Protein AF-A0A9X1B2W7-F1 (afdb_monomer_lite)

Organism: NCBI:txid1064514

Radius of gyration: 13.28 Å; chains: 1; bounding box: 44×20×36 Å

Sequence (86 aa):
MKGFPSGAITITVKPGDTGNCAISPCRVLFEMPPGTADYQVLGNQVDFGRYPAGKTVNLGNFYEPIAIEVVGAKVPKTYVYIPVDW

Secondary structure (DSSP, 8-state):
--PPPTTSSEEEE-TT-EEE-SSSSEEEEEEPPS-SSEEEEEETTEEEEEEETT-EEEEEEESS-EEEEETTS-PPPEEEE-----

Structure (mmCIF, N/CA/C/O backbone):
data_AF-A0A9X1B2W7-F1
#
_entry.id   AF-A0A9X1B2W7-F1
#
loop_
_atom_site.group_PDB
_atom_site.id
_atom_site.type_symbol
_atom_site.label_atom_id
_atom_site.label_alt_id
_atom_site.label_comp_id
_atom_site.label_asym_id
_atom_site.label_entity_id
_atom_site.label_seq_id
_atom_site.pdbx_PDB_ins_code
_atom_site.Cartn_x
_atom_site.Cartn_y
_atom_site.Cartn_z
_atom_site.occupancy
_atom_site.B_iso_or_equiv
_atom_site.auth_seq_id
_atom_site.auth_comp_id
_atom_site.auth_asym_id
_atom_site.auth_atom_id
_atom_site.pdbx_PDB_model_num
ATOM 1 N N . MET A 1 1 ? 30.742 -4.974 -11.476 1.00 34.94 1 MET A N 1
ATOM 2 C CA . MET A 1 1 ? 29.629 -5.029 -10.503 1.00 34.94 1 MET A CA 1
ATOM 3 C C . MET A 1 1 ? 29.360 -3.614 -10.006 1.00 34.94 1 MET A C 1
ATOM 5 O O . MET A 1 1 ? 30.128 -3.121 -9.192 1.00 34.94 1 MET A O 1
ATOM 9 N N . LYS A 1 2 ? 28.354 -2.912 -10.547 1.00 39.34 2 LYS A N 1
ATOM 10 C CA . LYS A 1 2 ? 27.917 -1.623 -9.984 1.00 39.34 2 LYS A CA 1
ATOM 11 C C . LYS A 1 2 ? 26.935 -1.930 -8.855 1.00 39.34 2 LYS A C 1
ATOM 13 O O . LYS A 1 2 ? 25.848 -2.428 -9.120 1.00 39.34 2 LYS A O 1
ATOM 18 N N . GLY A 1 3 ? 27.344 -1.687 -7.614 1.00 43.12 3 GLY A N 1
ATOM 19 C CA . GLY A 1 3 ? 26.418 -1.661 -6.487 1.00 43.12 3 GLY A CA 1
ATOM 20 C C . GLY A 1 3 ? 25.496 -0.457 -6.644 1.00 43.12 3 GLY A C 1
ATOM 21 O O . GLY A 1 3 ? 25.974 0.676 -6.682 1.00 43.12 3 GLY A O 1
ATOM 22 N N . PHE A 1 4 ? 24.196 -0.700 -6.782 1.00 49.72 4 PHE A N 1
ATOM 23 C CA . PHE A 1 4 ? 23.193 0.355 -6.704 1.00 49.72 4 PHE A CA 1
ATOM 24 C C . PHE A 1 4 ? 22.935 0.646 -5.219 1.00 49.72 4 PHE A C 1
ATOM 26 O O . PHE A 1 4 ? 22.587 -0.279 -4.481 1.00 49.72 4 PHE A O 1
ATOM 33 N N . PRO A 1 5 ? 23.153 1.885 -4.744 1.00 44.44 5 PRO A N 1
ATOM 34 C CA . PRO A 1 5 ? 22.905 2.237 -3.356 1.00 44.44 5 PRO A CA 1
ATOM 35 C C . PRO A 1 5 ? 21.417 2.054 -3.040 1.00 44.44 5 PRO A C 1
ATOM 37 O O . PRO A 1 5 ? 20.537 2.455 -3.800 1.00 44.44 5 PRO A O 1
ATOM 40 N N . SER A 1 6 ? 21.156 1.430 -1.898 1.00 45.41 6 SER A N 1
ATOM 41 C CA . SER A 1 6 ? 19.889 0.910 -1.373 1.00 45.41 6 SER A CA 1
ATOM 42 C C . SER A 1 6 ? 18.801 1.957 -1.052 1.00 45.41 6 SER A C 1
ATOM 44 O O . SER A 1 6 ? 18.002 1.741 -0.148 1.00 45.41 6 SER A O 1
ATOM 46 N N . GLY A 1 7 ? 18.757 3.092 -1.757 1.00 44.62 7 GLY A N 1
ATOM 47 C CA . GLY A 1 7 ? 17.800 4.185 -1.521 1.00 44.62 7 GLY A CA 1
ATOM 48 C C . GLY A 1 7 ? 16.641 4.284 -2.522 1.00 44.62 7 GLY A C 1
ATOM 49 O O . GLY A 1 7 ? 15.652 4.940 -2.225 1.00 44.62 7 GLY A O 1
ATOM 50 N N . ALA A 1 8 ? 16.730 3.633 -3.688 1.00 57.03 8 ALA A N 1
ATOM 51 C CA . ALA A 1 8 ? 15.746 3.744 -4.779 1.00 57.03 8 ALA A CA 1
ATOM 52 C C . ALA A 1 8 ? 14.744 2.570 -4.861 1.00 57.03 8 ALA A C 1
ATOM 54 O O . ALA A 1 8 ? 13.888 2.549 -5.741 1.00 57.03 8 ALA A O 1
ATOM 55 N N . ILE A 1 9 ? 14.871 1.586 -3.964 1.00 80.19 9 ILE A N 1
ATOM 56 C CA . ILE A 1 9 ? 14.203 0.274 -4.055 1.00 80.19 9 ILE A CA 1
ATOM 57 C C . ILE A 1 9 ? 12.989 0.193 -3.122 1.00 80.19 9 ILE A C 1
ATOM 59 O O . ILE A 1 9 ? 12.284 -0.802 -3.134 1.00 80.19 9 ILE A O 1
ATOM 63 N N . THR A 1 10 ? 12.726 1.174 -2.255 1.00 91.94 10 THR A N 1
ATOM 64 C CA . THR A 1 10 ? 11.599 1.103 -1.309 1.00 91.94 10 THR A CA 1
ATOM 65 C C . THR A 1 10 ? 10.851 2.417 -1.244 1.00 91.94 10 THR A C 1
ATOM 67 O O . THR A 1 10 ? 11.465 3.471 -1.110 1.00 91.94 10 THR A O 1
ATOM 70 N N . ILE A 1 11 ? 9.526 2.338 -1.282 1.00 94.56 11 ILE A N 1
ATOM 71 C CA . ILE A 1 11 ? 8.636 3.466 -1.049 1.00 94.56 11 ILE A CA 1
ATOM 72 C C . ILE A 1 11 ? 7.648 3.125 0.061 1.00 94.56 11 ILE A C 1
ATOM 74 O O . ILE A 1 11 ? 7.181 1.990 0.158 1.00 94.56 11 ILE A O 1
ATOM 78 N N . THR A 1 12 ? 7.330 4.118 0.884 1.00 96.94 12 THR A N 1
ATOM 79 C CA . THR A 1 12 ? 6.220 4.055 1.834 1.00 96.94 12 THR A CA 1
ATOM 80 C C . THR A 1 12 ? 5.139 5.012 1.364 1.00 96.94 12 THR A C 1
ATOM 82 O O . THR A 1 12 ? 5.433 6.172 1.084 1.00 96.94 12 THR A O 1
ATOM 85 N N . VAL A 1 13 ? 3.906 4.529 1.273 1.00 97.69 13 VAL A N 1
ATOM 86 C CA . VAL A 1 13 ? 2.731 5.319 0.884 1.00 97.69 13 VAL A CA 1
ATOM 87 C C . VAL A 1 13 ? 1.570 5.038 1.834 1.00 97.69 13 VAL A C 1
ATOM 89 O O . VAL A 1 13 ? 1.533 3.998 2.493 1.00 97.69 13 VAL A O 1
ATOM 92 N N . LYS A 1 14 ? 0.599 5.945 1.894 1.00 98.38 14 LYS A N 1
ATOM 93 C CA . LYS A 1 14 ? -0.644 5.783 2.665 1.00 98.38 14 LYS A CA 1
ATOM 94 C C . LYS A 1 14 ? -1.879 6.009 1.779 1.00 98.38 14 LYS A C 1
ATOM 96 O O . LYS A 1 14 ? -1.723 6.368 0.607 1.00 98.38 14 LYS A O 1
ATOM 101 N N . PRO A 1 15 ? -3.110 5.786 2.280 1.00 98.38 15 PRO A N 1
ATOM 102 C CA . PRO A 1 15 ? -4.323 5.984 1.497 1.00 98.38 15 PRO A CA 1
ATOM 103 C C . PRO A 1 15 ? -4.399 7.370 0.847 1.00 98.38 15 PRO A C 1
ATOM 105 O O . PRO A 1 15 ? -4.307 8.387 1.533 1.00 98.38 15 PRO A O 1
ATOM 108 N N . GLY A 1 16 ? -4.593 7.397 -0.473 1.00 98.00 16 GLY A N 1
ATOM 109 C CA . GLY A 1 16 ? -4.701 8.619 -1.278 1.00 98.00 16 GLY A CA 1
ATOM 110 C C . GLY A 1 16 ? -3.384 9.173 -1.813 1.00 98.00 16 GLY A C 1
ATOM 111 O O . GLY A 1 16 ? -3.413 10.079 -2.645 1.00 98.00 16 GLY A O 1
ATOM 112 N N . ASP A 1 17 ? -2.242 8.630 -1.391 1.00 98.31 17 ASP A N 1
ATOM 113 C CA . ASP A 1 17 ? -0.955 9.036 -1.945 1.00 98.31 17 ASP A CA 1
ATOM 114 C C . ASP A 1 17 ? -0.803 8.608 -3.412 1.00 98.31 17 ASP A C 1
ATOM 116 O O . ASP A 1 17 ? -1.401 7.644 -3.904 1.00 98.31 17 ASP A O 1
ATOM 120 N N . THR A 1 18 ? 0.086 9.315 -4.105 1.00 97.31 18 THR A N 1
ATOM 121 C CA . THR A 1 18 ? 0.680 8.862 -5.361 1.00 97.31 18 THR A CA 1
ATOM 122 C C . THR A 1 18 ? 2.194 8.822 -5.193 1.00 97.31 18 THR A C 1
ATOM 124 O O . THR A 1 18 ? 2.834 9.858 -5.021 1.00 97.31 18 THR A O 1
ATOM 127 N N . GLY A 1 19 ? 2.760 7.619 -5.213 1.00 93.19 19 GLY A N 1
ATOM 128 C CA . GLY A 1 19 ? 4.190 7.366 -5.093 1.00 93.19 19 GLY A CA 1
ATOM 129 C C . GLY A 1 19 ? 4.849 7.100 -6.445 1.00 93.19 19 GLY A C 1
ATOM 130 O O . GLY A 1 19 ? 4.219 6.571 -7.357 1.00 93.19 19 GLY A O 1
ATOM 131 N N . ASN A 1 20 ? 6.132 7.436 -6.568 1.00 93.94 20 ASN A N 1
ATOM 132 C CA . ASN A 1 20 ? 6.943 7.128 -7.746 1.00 93.94 20 ASN A CA 1
ATOM 133 C C . ASN A 1 20 ? 8.236 6.451 -7.291 1.00 93.94 20 ASN A C 1
ATOM 135 O O . ASN A 1 20 ? 9.004 7.040 -6.530 1.00 93.94 20 ASN A O 1
ATOM 139 N N . CYS A 1 21 ? 8.478 5.228 -7.750 1.00 90.94 21 CYS A N 1
ATOM 140 C CA . CYS A 1 21 ? 9.763 4.567 -7.570 1.00 90.94 21 CYS A CA 1
ATOM 141 C C . CYS A 1 21 ? 10.736 5.000 -8.668 1.00 90.94 21 CYS A C 1
ATOM 143 O O . CYS A 1 21 ? 10.335 5.293 -9.792 1.00 90.94 21 CYS A O 1
ATOM 145 N N . ALA A 1 22 ? 12.027 5.042 -8.344 1.00 87.06 22 ALA A N 1
ATOM 146 C CA . ALA A 1 22 ? 13.053 5.438 -9.307 1.00 87.06 22 ALA A CA 1
ATOM 147 C C . ALA A 1 22 ? 13.573 4.263 -10.152 1.00 87.06 22 ALA A C 1
ATOM 149 O O . ALA A 1 22 ? 14.099 4.500 -11.235 1.00 87.06 22 ALA A O 1
ATOM 150 N N . ILE A 1 23 ? 13.438 3.022 -9.667 1.00 86.31 23 ILE A N 1
ATOM 151 C CA . ILE A 1 23 ? 13.860 1.791 -10.354 1.00 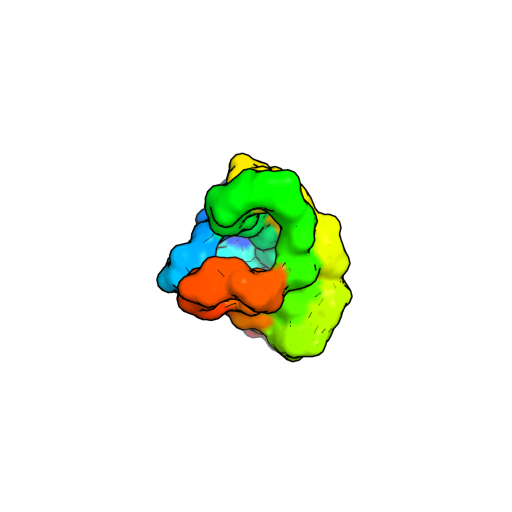86.31 23 ILE A CA 1
ATOM 152 C C . ILE A 1 23 ? 12.894 0.633 -10.064 1.00 86.31 23 ILE A C 1
ATOM 154 O O . ILE A 1 23 ? 12.069 0.719 -9.150 1.00 86.31 23 ILE A O 1
ATOM 158 N N . SER A 1 24 ? 13.039 -0.450 -10.828 1.00 88.56 24 SER A N 1
ATOM 159 C CA . SER A 1 24 ? 12.313 -1.713 -10.681 1.00 88.56 24 SER A CA 1
ATOM 160 C C . SER A 1 24 ? 13.275 -2.871 -10.338 1.00 88.56 24 SER A C 1
ATOM 162 O O . SER A 1 24 ? 14.404 -2.883 -10.834 1.00 88.56 24 SER A O 1
ATOM 164 N N . PRO A 1 25 ? 12.891 -3.834 -9.472 1.00 90.50 25 PRO A N 1
ATOM 165 C CA . PRO A 1 25 ? 11.642 -3.876 -8.716 1.00 90.50 25 PRO A CA 1
ATOM 166 C C . PRO A 1 25 ? 11.620 -2.864 -7.565 1.00 90.50 25 PRO A C 1
ATOM 168 O O . PRO A 1 25 ? 12.653 -2.544 -6.975 1.00 90.50 25 PRO A O 1
ATOM 171 N N . CYS A 1 26 ? 10.421 -2.418 -7.198 1.00 92.38 26 CYS A N 1
ATOM 172 C CA . CYS A 1 26 ? 10.194 -1.536 -6.063 1.00 92.38 26 CYS A CA 1
ATOM 173 C C . CYS A 1 26 ? 9.460 -2.252 -4.930 1.00 92.38 26 CYS A C 1
ATOM 175 O O . CYS A 1 26 ? 8.371 -2.800 -5.108 1.00 92.38 26 CYS A O 1
ATOM 177 N N . ARG A 1 27 ? 10.042 -2.209 -3.737 1.00 95.25 27 ARG A N 1
ATOM 178 C CA . ARG A 1 27 ? 9.413 -2.617 -2.487 1.00 95.25 27 ARG A CA 1
ATOM 179 C C . ARG A 1 27 ? 8.394 -1.573 -2.052 1.00 95.25 27 ARG A C 1
ATOM 181 O O . ARG A 1 27 ? 8.744 -0.410 -1.858 1.00 95.2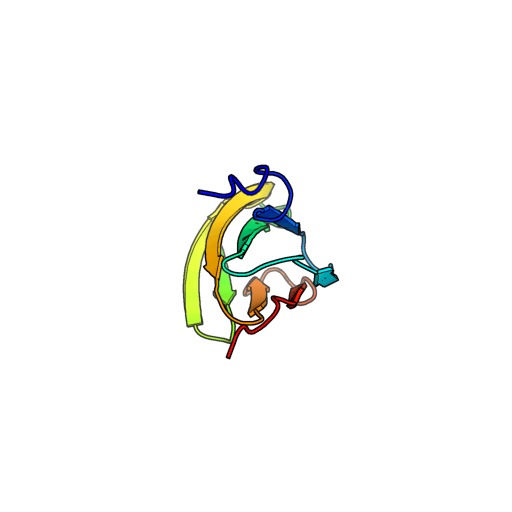5 27 ARG A O 1
ATOM 188 N N . VAL A 1 28 ? 7.160 -1.995 -1.813 1.00 96.12 28 VAL A N 1
ATOM 189 C CA . VAL A 1 28 ? 6.086 -1.099 -1.379 1.00 96.12 28 VAL A CA 1
ATOM 190 C C . VAL A 1 28 ? 5.710 -1.399 0.064 1.00 96.12 28 VAL A C 1
ATOM 192 O O . VAL A 1 28 ? 5.220 -2.480 0.399 1.00 96.12 28 VAL A O 1
ATOM 195 N N . LEU A 1 29 ? 5.942 -0.412 0.923 1.00 97.94 29 LEU A N 1
ATOM 196 C CA . LEU A 1 29 ? 5.395 -0.343 2.267 1.00 97.94 29 LEU A CA 1
ATOM 197 C C . LEU A 1 29 ? 4.119 0.503 2.236 1.00 97.94 29 LEU A C 1
ATOM 199 O O . LEU A 1 29 ? 4.062 1.535 1.567 1.00 97.94 29 LEU A O 1
ATOM 203 N N . PHE A 1 30 ? 3.098 0.076 2.968 1.00 98.44 30 PHE A N 1
ATOM 204 C CA . PHE A 1 30 ? 1.805 0.747 3.003 1.00 98.44 30 PHE A CA 1
ATOM 205 C C . PHE A 1 30 ? 1.381 1.031 4.440 1.00 98.44 30 PHE A C 1
ATOM 207 O O . PHE A 1 30 ? 1.347 0.125 5.271 1.00 98.44 30 PHE A O 1
ATOM 214 N N . GLU A 1 31 ? 1.066 2.284 4.753 1.00 98.62 31 GLU A N 1
ATOM 215 C CA . GLU A 1 31 ? 0.508 2.676 6.047 1.00 98.62 31 GLU A CA 1
ATOM 216 C C . GLU A 1 31 ? -0.996 2.400 6.060 1.00 98.62 31 GLU A C 1
ATOM 218 O O . GLU A 1 31 ? -1.782 3.125 5.452 1.00 98.62 31 GLU A O 1
ATOM 223 N N . MET A 1 32 ? -1.415 1.336 6.747 1.00 98.44 32 MET A N 1
ATOM 224 C CA . MET A 1 32 ? -2.827 0.975 6.841 1.00 98.44 32 MET A CA 1
ATOM 225 C C . MET A 1 32 ? -3.634 2.091 7.522 1.00 98.44 32 MET A C 1
ATOM 227 O O . MET A 1 32 ? -3.172 2.658 8.519 1.00 98.44 32 MET A O 1
ATOM 231 N N . PRO A 1 33 ? -4.866 2.378 7.055 1.00 97.75 33 PRO A N 1
ATOM 232 C CA . PRO A 1 33 ? -5.725 3.364 7.698 1.00 97.75 33 PRO A CA 1
ATOM 233 C C . PRO A 1 33 ? -6.014 2.994 9.162 1.00 97.75 33 PRO A C 1
ATOM 235 O O . PRO A 1 33 ? -5.937 1.816 9.532 1.00 97.75 33 PRO A O 1
ATOM 238 N N . PRO A 1 34 ? -6.367 3.977 10.009 1.00 96.50 34 PRO A N 1
ATOM 239 C CA . PRO A 1 34 ? -6.740 3.713 11.392 1.00 96.50 34 PRO A CA 1
ATOM 240 C C . PRO A 1 34 ? -7.995 2.830 11.483 1.00 96.50 34 PRO A C 1
ATOM 242 O O . PRO A 1 34 ? -8.833 2.780 10.580 1.00 96.50 34 PRO A O 1
ATOM 245 N N . GLY A 1 35 ? -8.129 2.123 12.600 1.00 93.44 35 GLY A N 1
ATOM 246 C CA . GLY A 1 35 ? -9.212 1.174 12.837 1.00 93.44 35 GLY A CA 1
ATOM 247 C C . GLY A 1 35 ? -8.850 0.179 13.932 1.00 93.44 35 GLY A C 1
ATOM 248 O O . GLY A 1 35 ? -7.774 0.253 14.521 1.00 93.44 35 GLY A O 1
ATOM 249 N N . THR A 1 36 ? -9.761 -0.750 14.206 1.00 90.69 36 THR A N 1
ATOM 250 C CA . THR A 1 36 ? -9.622 -1.753 15.276 1.00 90.69 36 THR A CA 1
ATOM 251 C C . THR A 1 36 ? -9.561 -3.192 14.759 1.00 90.69 36 THR A C 1
ATOM 253 O O . THR A 1 36 ? -9.415 -4.113 15.556 1.00 90.69 36 THR A O 1
ATOM 256 N N . ALA A 1 37 ? -9.672 -3.393 13.444 1.00 91.88 37 ALA A N 1
ATOM 257 C CA . ALA A 1 37 ? -9.713 -4.701 12.796 1.00 91.88 37 ALA A CA 1
ATOM 258 C C . ALA A 1 37 ? -8.747 -4.763 11.604 1.00 91.88 37 ALA A C 1
ATOM 260 O O . ALA A 1 37 ? -8.173 -3.750 11.199 1.00 91.88 37 ALA A O 1
ATOM 261 N N . ASP A 1 38 ? -8.604 -5.950 11.022 1.00 97.69 38 ASP A N 1
ATOM 262 C CA . ASP A 1 38 ? -7.829 -6.135 9.801 1.00 97.69 38 ASP A CA 1
ATOM 263 C C . ASP A 1 38 ? -8.650 -5.748 8.569 1.00 97.69 38 ASP A C 1
ATOM 265 O O . ASP A 1 38 ? -9.818 -6.138 8.447 1.00 97.69 38 ASP A O 1
ATOM 269 N N . TYR A 1 39 ? -8.020 -5.073 7.611 1.00 98.00 39 TYR A N 1
ATOM 270 C CA . TYR A 1 39 ? -8.613 -4.768 6.311 1.00 98.00 39 TYR A CA 1
ATOM 271 C C . TYR A 1 39 ? -8.031 -5.657 5.218 1.00 98.00 39 TYR A C 1
ATOM 273 O O . TYR A 1 39 ? -6.833 -5.933 5.212 1.00 98.00 39 TYR A O 1
ATOM 281 N N . GLN A 1 40 ? -8.877 -6.069 4.273 1.00 98.38 40 GLN A N 1
ATOM 282 C CA . GLN A 1 40 ? -8.415 -6.673 3.026 1.00 98.38 40 GLN A CA 1
ATOM 283 C C . GLN A 1 40 ? -7.789 -5.590 2.144 1.00 98.38 40 GLN A C 1
ATOM 285 O O . GLN A 1 40 ? -8.357 -4.504 1.993 1.00 98.38 40 GLN A O 1
ATOM 290 N N . VAL A 1 41 ? -6.637 -5.904 1.561 1.00 98.44 41 VAL A N 1
ATOM 291 C CA . VAL A 1 41 ? -5.920 -5.033 0.635 1.00 98.44 41 VAL A CA 1
ATOM 292 C C . VAL A 1 41 ? -5.881 -5.694 -0.732 1.00 98.44 41 VAL A C 1
ATOM 294 O O . VAL A 1 41 ? -5.481 -6.849 -0.859 1.00 98.44 41 VAL A O 1
ATOM 297 N N . LEU A 1 42 ? -6.285 -4.945 -1.752 1.00 98.50 42 LEU A N 1
ATOM 298 C CA . LEU A 1 42 ? -6.166 -5.353 -3.144 1.00 98.50 42 LEU A CA 1
ATOM 299 C C . LEU A 1 42 ? -5.072 -4.537 -3.829 1.00 98.50 42 LEU A C 1
ATOM 301 O O . LEU A 1 42 ? -4.975 -3.327 -3.620 1.00 98.50 42 LEU A O 1
ATOM 305 N N . GLY A 1 43 ? -4.300 -5.184 -4.695 1.00 97.25 43 GLY A N 1
ATOM 306 C CA . GLY A 1 43 ? -3.366 -4.551 -5.618 1.00 97.25 43 GLY A CA 1
ATOM 3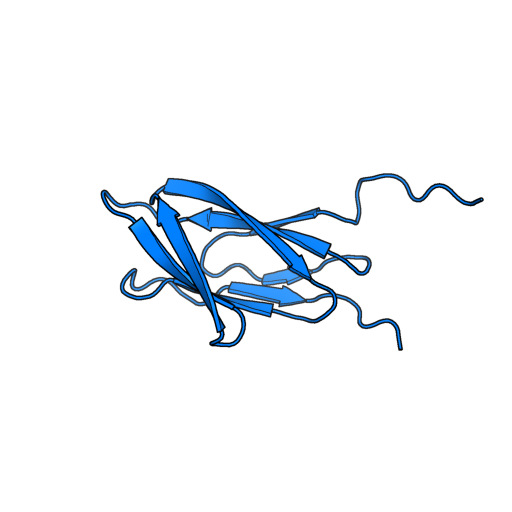07 C C . GLY A 1 43 ? -3.761 -4.862 -7.053 1.00 97.25 43 GLY A C 1
ATOM 308 O O . GLY A 1 43 ? -3.791 -6.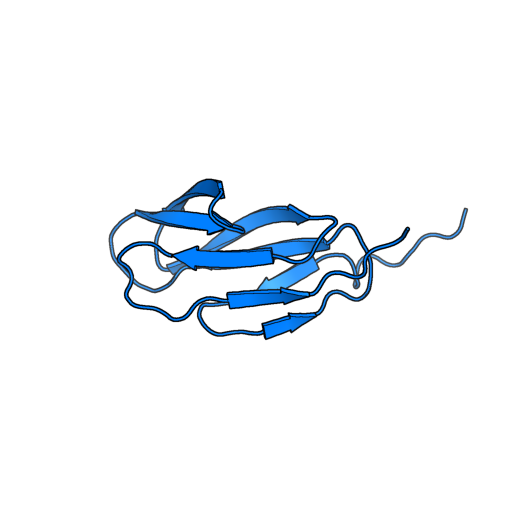026 -7.436 1.00 97.25 43 GLY A O 1
ATOM 309 N N . ASN A 1 44 ? -4.126 -3.854 -7.848 1.00 97.00 44 ASN A N 1
ATOM 310 C CA . ASN A 1 44 ? -4.673 -4.053 -9.200 1.00 97.00 44 ASN A CA 1
ATOM 311 C C . ASN A 1 44 ? -5.831 -5.080 -9.232 1.00 97.00 44 ASN A C 1
ATOM 313 O O . ASN A 1 44 ? -5.944 -5.871 -10.160 1.00 97.00 44 ASN A O 1
ATOM 317 N N . GLN A 1 45 ? -6.695 -5.058 -8.205 1.00 96.88 45 GLN A N 1
ATOM 318 C CA . GLN A 1 45 ? -7.812 -6.002 -7.991 1.00 96.88 45 GLN A CA 1
ATOM 319 C C . GLN A 1 45 ? -7.409 -7.444 -7.615 1.00 96.88 45 GLN A C 1
ATOM 321 O O . GLN A 1 45 ? -8.283 -8.293 -7.451 1.00 96.88 45 GLN A O 1
ATOM 326 N N . VAL A 1 46 ? -6.120 -7.724 -7.412 1.00 97.19 46 VAL A N 1
ATOM 327 C CA . VAL A 1 46 ? -5.627 -8.995 -6.859 1.00 97.19 46 VAL A CA 1
ATOM 328 C C . VAL A 1 46 ? -5.581 -8.908 -5.337 1.00 97.19 46 VAL A C 1
ATOM 330 O O . VAL A 1 46 ? -5.116 -7.910 -4.792 1.00 97.19 46 VAL A O 1
ATOM 333 N N . ASP A 1 47 ? -6.049 -9.949 -4.648 1.00 97.62 47 ASP A N 1
ATOM 334 C CA . ASP A 1 47 ? -6.004 -10.016 -3.186 1.00 97.62 47 ASP A CA 1
ATOM 335 C C . ASP A 1 47 ? -4.567 -10.190 -2.682 1.00 97.62 47 ASP A C 1
ATOM 337 O O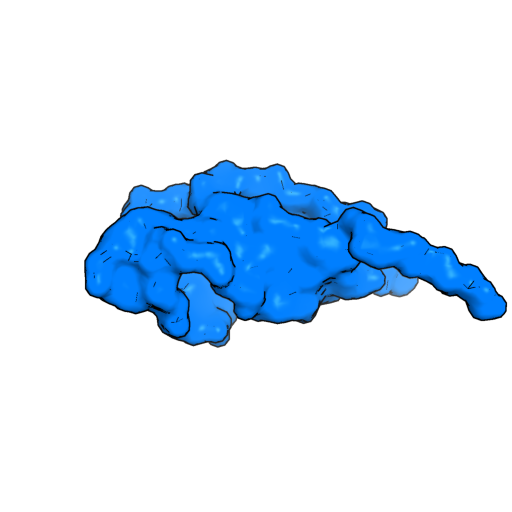 . ASP A 1 47 ? -3.903 -11.179 -2.992 1.00 97.62 47 ASP A O 1
ATOM 341 N N . PHE A 1 48 ? -4.087 -9.215 -1.911 1.00 97.12 48 PHE A N 1
ATOM 342 C CA . PHE A 1 48 ? -2.770 -9.253 -1.271 1.00 97.12 48 PHE A CA 1
ATOM 343 C C . PHE A 1 48 ? -2.833 -9.794 0.156 1.00 97.12 48 PHE A C 1
ATOM 345 O O . PHE A 1 48 ? -1.802 -10.128 0.737 1.00 97.12 48 PHE A O 1
ATOM 352 N N . GLY A 1 49 ? -4.034 -9.909 0.719 1.00 97.69 49 GLY A N 1
ATOM 353 C CA . GLY A 1 49 ? -4.286 -10.421 2.052 1.00 97.69 49 GLY A CA 1
ATOM 354 C C . GLY A 1 49 ? -4.953 -9.403 2.968 1.00 97.69 49 GLY A C 1
ATOM 355 O O . GLY A 1 49 ? -5.421 -8.333 2.566 1.00 97.69 49 GLY A O 1
ATOM 356 N N . ARG A 1 50 ? -5.012 -9.773 4.248 1.00 98.38 50 ARG A N 1
ATOM 357 C CA . ARG A 1 50 ? -5.585 -8.953 5.315 1.00 98.38 50 ARG A CA 1
ATOM 358 C C . ARG A 1 50 ? -4.484 -8.435 6.223 1.00 98.38 50 ARG A C 1
ATOM 360 O O . ARG A 1 50 ? -3.606 -9.196 6.621 1.00 98.38 50 ARG A O 1
ATOM 367 N N . TYR A 1 51 ? -4.559 -7.154 6.560 1.00 98.19 51 TYR A N 1
ATOM 368 C CA . TYR A 1 51 ? -3.530 -6.472 7.334 1.00 98.19 51 TYR A CA 1
ATOM 369 C C . TYR A 1 51 ? -4.136 -5.641 8.468 1.00 98.19 51 TYR A C 1
ATOM 371 O O . TYR A 1 51 ? -5.203 -5.045 8.278 1.00 98.19 51 TYR A O 1
ATOM 379 N N . PRO A 1 52 ? -3.457 -5.553 9.626 1.00 97.69 52 PRO A N 1
ATOM 380 C CA . PRO A 1 52 ? -3.959 -4.826 10.783 1.00 97.69 52 PRO A CA 1
ATOM 381 C C . PRO A 1 52 ? -4.025 -3.320 10.528 1.00 97.69 52 PRO A C 1
ATOM 383 O O . PRO A 1 52 ? -3.081 -2.716 10.010 1.00 97.69 52 PRO A O 1
ATOM 386 N N . ALA A 1 53 ? -5.130 -2.702 10.942 1.00 97.62 53 ALA A N 1
ATOM 387 C CA . ALA A 1 53 ? -5.298 -1.254 10.902 1.00 97.62 53 ALA A CA 1
ATOM 388 C C . ALA A 1 53 ? -4.193 -0.503 11.672 1.00 97.62 53 ALA A C 1
ATOM 390 O O . ALA A 1 53 ? -3.674 -0.972 12.687 1.00 97.62 53 ALA A O 1
ATOM 391 N N . GLY A 1 54 ? -3.846 0.694 11.192 1.00 97.50 54 GLY A N 1
ATOM 392 C CA . GLY A 1 54 ? -2.875 1.589 11.829 1.00 97.50 54 GLY A CA 1
ATOM 393 C C . GLY A 1 54 ? -1.426 1.089 11.841 1.00 97.50 54 GLY A C 1
ATOM 394 O O . GLY A 1 54 ? -0.607 1.624 12.590 1.00 97.50 54 GLY A O 1
ATOM 395 N N . LYS A 1 55 ? -1.091 0.055 11.060 1.00 98.12 55 LYS A N 1
ATOM 396 C CA . LYS A 1 55 ? 0.275 -0.470 10.923 1.00 98.12 55 LYS A CA 1
ATOM 397 C C . LYS A 1 55 ? 0.844 -0.185 9.541 1.00 98.12 55 LYS A C 1
ATOM 399 O O . LYS A 1 55 ? 0.136 -0.263 8.544 1.00 98.12 55 LYS A O 1
ATOM 404 N N . THR A 1 56 ? 2.149 0.057 9.477 1.00 98.31 56 THR A N 1
ATOM 405 C CA . THR A 1 56 ? 2.891 -0.011 8.216 1.00 98.31 56 THR A CA 1
ATOM 406 C C . THR A 1 56 ? 3.151 -1.472 7.875 1.00 98.31 56 THR A C 1
ATOM 408 O O . THR A 1 56 ? 3.759 -2.197 8.664 1.00 98.31 56 THR A O 1
ATOM 411 N N . VAL A 1 57 ? 2.687 -1.912 6.711 1.00 97.88 57 VAL A N 1
ATOM 412 C CA . VAL A 1 57 ? 2.808 -3.296 6.241 1.00 97.88 57 VAL A CA 1
ATOM 413 C C . VAL A 1 57 ? 3.646 -3.352 4.971 1.00 97.88 57 VAL A C 1
ATOM 415 O O . VAL A 1 57 ? 3.703 -2.394 4.207 1.00 97.88 57 VAL A O 1
ATOM 418 N N . ASN A 1 58 ? 4.324 -4.472 4.745 1.00 96.75 58 ASN A N 1
ATOM 419 C CA . ASN A 1 58 ? 5.065 -4.712 3.512 1.00 96.75 58 ASN A CA 1
ATOM 420 C C . ASN A 1 58 ? 4.158 -5.448 2.523 1.00 96.75 58 ASN A C 1
ATOM 422 O O . ASN A 1 58 ? 3.820 -6.604 2.775 1.00 96.75 58 ASN A O 1
ATOM 426 N N . LEU A 1 59 ? 3.781 -4.793 1.424 1.00 96.75 59 LEU A N 1
ATOM 427 C CA . LEU A 1 59 ? 2.936 -5.394 0.387 1.00 96.75 59 LEU A CA 1
ATOM 428 C C . LEU A 1 59 ? 3.739 -6.251 -0.600 1.00 96.75 59 LEU A C 1
ATOM 430 O O . LEU A 1 59 ? 3.158 -7.057 -1.315 1.00 96.75 59 LEU A O 1
ATOM 434 N N . GLY A 1 60 ? 5.068 -6.115 -0.616 1.00 94.25 60 GLY A N 1
ATOM 435 C CA . GLY A 1 60 ? 5.957 -6.911 -1.459 1.00 94.25 60 GLY A CA 1
ATOM 436 C C . GLY A 1 60 ? 6.838 -6.062 -2.368 1.00 94.25 60 GLY A C 1
ATOM 437 O O . GLY A 1 60 ? 7.001 -4.861 -2.152 1.00 94.25 60 GLY A O 1
ATOM 438 N N . ASN A 1 61 ? 7.435 -6.719 -3.363 1.00 93.81 61 ASN A N 1
ATOM 439 C CA . ASN A 1 61 ? 8.240 -6.090 -4.406 1.00 93.81 61 ASN A CA 1
ATOM 440 C C . ASN A 1 61 ? 7.500 -6.209 -5.737 1.00 93.81 61 ASN A C 1
ATOM 442 O O . ASN A 1 61 ? 7.064 -7.303 -6.094 1.00 93.81 61 ASN A O 1
ATOM 446 N N . PHE A 1 62 ? 7.391 -5.105 -6.466 1.00 93.06 62 PHE A N 1
ATOM 447 C CA . PHE A 1 62 ? 6.624 -5.016 -7.702 1.00 93.06 62 PHE A CA 1
ATOM 448 C C . PHE A 1 62 ? 7.509 -4.543 -8.846 1.00 93.06 62 PHE A C 1
ATOM 450 O O . PHE A 1 62 ? 8.386 -3.703 -8.646 1.00 93.06 62 PHE A O 1
ATOM 457 N N . TYR A 1 63 ? 7.267 -5.088 -10.035 1.00 92.94 63 TYR A N 1
ATOM 458 C CA . TYR A 1 63 ? 7.969 -4.705 -11.261 1.00 92.94 63 TYR A CA 1
ATOM 459 C C . TYR A 1 63 ? 7.157 -3.750 -12.141 1.00 92.94 63 TYR A C 1
ATOM 461 O O . TYR A 1 63 ? 7.716 -3.088 -13.010 1.00 92.94 63 TYR A O 1
ATOM 469 N N . GLU A 1 64 ? 5.852 -3.671 -11.892 1.00 93.75 64 GLU A N 1
ATOM 470 C CA . GLU A 1 64 ? 4.877 -2.907 -12.662 1.00 93.75 64 GLU A CA 1
ATOM 471 C C . GLU A 1 64 ? 4.109 -1.954 -11.735 1.00 93.75 64 GLU A C 1
ATOM 473 O O . GLU A 1 64 ? 4.024 -2.216 -10.529 1.00 93.75 64 GLU A O 1
ATOM 478 N N . PRO A 1 65 ? 3.522 -0.866 -12.268 1.00 95.88 65 PRO A N 1
ATOM 479 C CA . PRO A 1 65 ? 2.692 0.041 -11.489 1.00 95.88 65 PRO A CA 1
ATOM 480 C C . PRO A 1 65 ? 1.553 -0.667 -10.753 1.00 95.88 65 PRO A C 1
ATOM 482 O O . PRO A 1 65 ? 0.937 -1.611 -11.256 1.00 95.88 65 PRO A O 1
ATOM 485 N N . ILE A 1 66 ? 1.223 -0.154 -9.571 1.00 97.06 66 ILE A N 1
ATOM 486 C CA . ILE A 1 66 ? 0.205 -0.752 -8.717 1.00 97.06 66 ILE A CA 1
ATOM 487 C C . ILE A 1 66 ? -0.781 0.269 -8.158 1.00 97.06 66 ILE A C 1
ATOM 489 O O . ILE A 1 66 ? -0.402 1.315 -7.633 1.00 97.06 66 ILE A O 1
ATOM 493 N N . ALA A 1 67 ? -2.065 -0.067 -8.251 1.00 98.38 67 ALA A N 1
ATOM 494 C CA . ALA A 1 67 ? -3.162 0.605 -7.576 1.00 98.38 67 ALA A CA 1
ATOM 495 C C . ALA A 1 67 ? -3.580 -0.209 -6.347 1.00 98.38 67 ALA A C 1
ATOM 497 O O . ALA A 1 67 ? -4.042 -1.344 -6.470 1.00 98.38 67 ALA A O 1
ATOM 498 N N . ILE A 1 68 ? -3.426 0.389 -5.171 1.00 98.69 68 ILE A N 1
ATOM 499 C CA . ILE A 1 68 ? -3.724 -0.205 -3.870 1.00 98.69 68 ILE A CA 1
ATOM 500 C C . ILE A 1 68 ? -5.110 0.257 -3.420 1.00 98.69 68 ILE A C 1
ATOM 502 O O . ILE A 1 68 ? -5.421 1.452 -3.415 1.00 98.69 68 ILE A O 1
ATOM 506 N N . GLU A 1 69 ? -5.937 -0.696 -3.012 1.00 98.56 69 GLU A N 1
ATOM 507 C CA . GLU A 1 69 ? -7.285 -0.478 -2.501 1.00 98.56 69 GLU A CA 1
ATOM 508 C C . GLU A 1 69 ? -7.448 -1.163 -1.141 1.00 98.56 69 GLU A C 1
ATOM 510 O O . GLU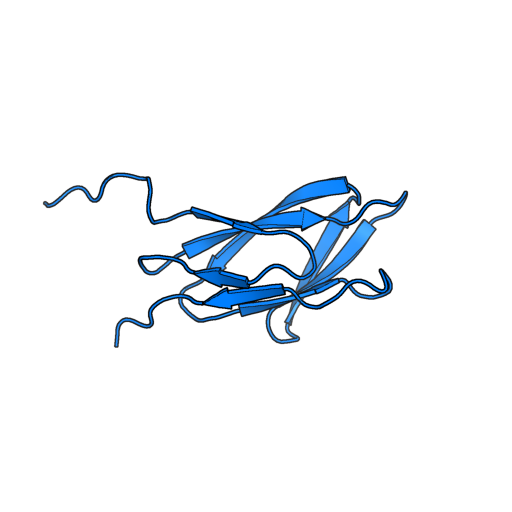 A 1 69 ? -7.096 -2.328 -0.982 1.00 98.56 69 GLU A O 1
ATOM 515 N N . VAL A 1 70 ? -8.007 -0.447 -0.161 1.00 98.25 70 VAL A N 1
ATOM 516 C CA . VAL A 1 70 ? -8.329 -0.996 1.164 1.00 98.25 70 VAL A CA 1
ATOM 517 C C . VAL A 1 70 ? -9.841 -1.172 1.271 1.00 98.25 70 VAL A C 1
ATOM 519 O O . VAL A 1 70 ? -10.588 -0.200 1.416 1.00 98.25 70 VAL A O 1
ATOM 522 N N . VAL A 1 71 ? -10.305 -2.418 1.190 1.00 97.75 71 VAL A N 1
ATOM 523 C CA . VAL A 1 71 ? -11.734 -2.741 1.088 1.00 97.75 71 VAL A CA 1
ATOM 524 C C . VAL A 1 71 ? -12.462 -2.374 2.383 1.00 97.75 71 VAL A C 1
ATOM 526 O O . VAL A 1 71 ? -12.039 -2.727 3.484 1.00 97.75 71 VAL A O 1
ATOM 529 N N . GLY A 1 72 ? -13.583 -1.659 2.259 1.00 93.19 72 GLY A N 1
ATOM 530 C CA . GLY A 1 72 ? -14.457 -1.307 3.385 1.00 93.19 72 GLY A CA 1
ATOM 531 C C . GLY A 1 72 ? -13.963 -0.161 4.279 1.00 93.19 72 GLY A C 1
ATOM 532 O O . GLY A 1 72 ? -14.749 0.353 5.071 1.00 93.19 72 GLY A O 1
ATOM 533 N N . ALA A 1 73 ? -12.719 0.305 4.119 1.00 92.69 73 ALA A N 1
ATOM 534 C CA . ALA A 1 73 ? -12.154 1.396 4.920 1.00 92.69 73 ALA A CA 1
ATOM 535 C C . ALA A 1 73 ? -12.627 2.802 4.492 1.00 92.69 73 ALA A C 1
ATOM 537 O O . ALA A 1 73 ? -12.351 3.774 5.189 1.00 92.69 73 ALA A O 1
ATOM 538 N N . LYS A 1 74 ? -13.343 2.926 3.360 1.00 94.19 74 LYS A N 1
ATOM 539 C CA . LYS A 1 74 ? -13.811 4.207 2.781 1.00 94.19 74 LYS A CA 1
ATOM 540 C C . LYS A 1 74 ? -12.688 5.245 2.606 1.00 94.19 74 LYS A C 1
ATOM 542 O O . LYS A 1 74 ? -12.919 6.445 2.733 1.00 94.19 74 LYS A O 1
ATOM 547 N N . VAL A 1 75 ? -11.478 4.776 2.308 1.00 96.31 75 VAL A N 1
ATOM 548 C CA . VAL A 1 75 ? -10.313 5.614 2.002 1.00 96.31 75 VAL A CA 1
ATOM 549 C C . VAL A 1 75 ? -10.036 5.621 0.495 1.00 96.31 75 VAL A C 1
ATOM 551 O O . VAL A 1 75 ? -10.391 4.656 -0.186 1.00 96.31 75 VAL A O 1
ATOM 554 N N . PRO A 1 76 ? -9.432 6.689 -0.054 1.00 98.00 76 PRO A N 1
ATOM 555 C CA . PRO A 1 76 ? -9.077 6.740 -1.469 1.00 98.00 76 PRO A CA 1
ATOM 556 C C . PRO A 1 76 ? -8.039 5.674 -1.846 1.00 98.00 76 PRO A C 1
ATOM 558 O O . PRO A 1 76 ? -7.218 5.265 -1.022 1.00 98.00 76 PRO A O 1
ATOM 561 N N . LYS A 1 77 ? -8.066 5.259 -3.120 1.00 98.12 77 LYS A N 1
ATOM 562 C CA . LYS A 1 77 ? -7.029 4.400 -3.706 1.00 98.12 77 LYS A CA 1
ATOM 563 C C . LYS A 1 77 ? -5.678 5.111 -3.695 1.00 98.12 77 LYS A C 1
ATOM 565 O O . LYS A 1 77 ? -5.616 6.329 -3.853 1.00 98.12 77 LYS A O 1
ATOM 570 N N . THR A 1 78 ? -4.619 4.327 -3.560 1.00 98.56 78 THR A N 1
ATOM 571 C CA . THR A 1 78 ? -3.228 4.789 -3.616 1.00 98.56 78 THR A CA 1
ATOM 572 C C . THR A 1 78 ? -2.578 4.244 -4.872 1.00 98.56 78 THR A C 1
ATOM 574 O O . THR A 1 78 ? -2.796 3.087 -5.222 1.00 98.56 78 THR A O 1
ATOM 577 N N . TYR A 1 79 ? -1.765 5.050 -5.544 1.00 98.12 79 TYR A N 1
ATOM 578 C CA . TYR A 1 79 ? -1.090 4.643 -6.776 1.00 98.12 79 TYR A CA 1
ATOM 579 C C . TYR A 1 79 ? 0.418 4.672 -6.575 1.00 98.12 79 TYR A C 1
ATOM 581 O O . TYR A 1 79 ? 0.951 5.624 -6.011 1.00 98.12 79 TYR A O 1
ATOM 589 N N . VAL A 1 80 ? 1.115 3.642 -7.043 1.00 96.88 80 VAL A N 1
ATOM 590 C CA . VAL A 1 80 ? 2.576 3.609 -7.073 1.00 96.88 80 VAL A CA 1
ATOM 591 C C . VAL A 1 80 ? 3.020 3.361 -8.505 1.00 96.88 80 VAL A C 1
ATOM 593 O O . VAL A 1 80 ? 2.774 2.295 -9.068 1.00 96.88 80 VAL A O 1
ATOM 596 N N . TYR A 1 81 ? 3.674 4.357 -9.092 1.00 95.38 81 TYR A N 1
ATOM 597 C CA . TYR A 1 81 ? 4.306 4.240 -10.396 1.00 95.38 81 TYR A CA 1
ATOM 598 C C . TYR A 1 81 ? 5.683 3.607 -10.241 1.00 95.38 81 TYR A C 1
ATOM 600 O O . TYR A 1 81 ? 6.501 4.050 -9.432 1.00 95.38 81 TYR A O 1
ATOM 608 N N . ILE A 1 82 ? 5.927 2.564 -11.025 1.00 93.88 82 ILE A N 1
ATOM 609 C CA . ILE A 1 82 ? 7.188 1.828 -11.054 1.00 93.88 82 ILE A CA 1
ATOM 610 C C . ILE A 1 82 ? 7.678 1.845 -12.504 1.00 93.88 82 ILE A C 1
ATOM 612 O O . ILE A 1 82 ? 6.884 1.518 -13.393 1.00 93.88 82 ILE A O 1
ATOM 616 N N . PRO A 1 83 ? 8.931 2.267 -12.766 1.00 91.25 83 PRO A N 1
ATOM 617 C CA . PRO A 1 83 ? 9.503 2.221 -14.104 1.00 91.25 83 PRO A CA 1
ATOM 618 C C . PRO A 1 83 ? 9.452 0.796 -14.647 1.00 91.25 83 PRO A C 1
ATOM 620 O O . PRO A 1 83 ? 9.847 -0.143 -13.962 1.00 91.25 83 PRO A O 1
ATOM 623 N N . VAL A 1 84 ? 8.951 0.641 -15.866 1.00 83.75 84 VAL A N 1
ATOM 624 C CA . VAL A 1 84 ? 8.932 -0.645 -16.564 1.00 83.75 84 VAL A CA 1
ATOM 625 C C . VAL A 1 84 ? 10.173 -0.731 -17.443 1.00 83.75 84 VAL A C 1
ATOM 627 O O . VAL A 1 84 ? 10.279 -0.024 -18.445 1.00 83.75 84 VAL A O 1
ATOM 630 N N . ASP A 1 85 ? 11.121 -1.570 -17.032 1.00 67.81 85 ASP A N 1
ATOM 631 C CA . ASP A 1 85 ? 12.292 -1.910 -17.835 1.00 67.81 85 ASP A CA 1
ATOM 632 C C . ASP A 1 85 ? 11.872 -3.020 -18.812 1.00 67.81 85 ASP A C 1
ATOM 634 O O . ASP A 1 85 ? 11.640 -4.157 -18.397 1.00 67.81 85 ASP A O 1
ATOM 638 N N . TRP A 1 86 ? 11.697 -2.662 -20.087 1.00 59.69 86 TRP A N 1
ATOM 639 C CA . TRP A 1 86 ? 11.433 -3.597 -21.188 1.00 59.69 86 TRP A CA 1
ATOM 640 C C . TRP A 1 86 ? 12.736 -4.119 -21.794 1.00 59.69 86 TRP A C 1
ATOM 642 O O . TRP A 1 86 ? 13.662 -3.295 -21.989 1.00 59.69 86 TRP A O 1
#

pLDDT: mean 90.09, std 15.77, range [34.94, 98.69]

Foldseek 3Di:
DDDDPPPQAEDEDEFPEEAEGPAPFHWYKYQAAADQAWWFKDKVNHTQDTDDHRDTDTSGTHQAKIWIDTPPPPTHIYIYGHDHDD